Protein AF-A0A024HMU8-F1 (afdb_monomer_lite)

Secondary structure (DSSP, 8-state):
--EEEEEEE-SS-EEEEEEE-SS-TT-THHHH-HHHHHHHHHHHHHHHHHHHHHHTEEE-TTHHHHHIIIIIS---HHHHHHHHH---HHHHHHHHHHHS-HHHHHHHHHS-TTTS----TTHHHHHHHH-SSHHHHHHHHHTS--

Organism: Pseudomonas knackmussii (strain DSM 6978 / CCUG 54928 / LMG 23759 / B13) (NCBI:txid1301098)

pLDDT: mean 82.67, std 16.04, range [40.09, 97.0]

Radius of gyration: 17.41 Å; chains: 1; bounding box: 51×25×54 Å

Foldseek 3Di:
DAKDWDWDDDPVAIEIEIAGDAADPVFVLLVQALLQRVLVLLVVVVVVVVVCVVVVYHYPPPDHSLCSCVPHSVFDSVLSVVLVVDDDLVVNNVSSVVGDDPVNVVSVLPDDVVPGPDSRPCCVVVVCVVPVDDSVVVVVVVVPDD

Structure (mmCIF, N/CA/C/O backbone):
data_AF-A0A024HMU8-F1
#
_entry.id   AF-A0A024HMU8-F1
#
loop_
_atom_site.group_PDB
_atom_site.id
_atom_site.type_symbol
_atom_site.label_atom_id
_atom_site.label_alt_id
_atom_site.label_comp_id
_atom_site.label_asym_id
_atom_site.label_entity_id
_atom_site.label_seq_id
_atom_site.pdbx_PDB_ins_code
_atom_site.Cartn_x
_atom_site.Cartn_y
_atom_site.Cartn_z
_atom_site.occupancy
_atom_site.B_iso_or_equiv
_atom_site.auth_seq_id
_atom_site.auth_comp_id
_atom_site.auth_asym_id
_atom_site.auth_atom_id
_atom_site.pdbx_PDB_model_num
ATOM 1 N N . MET A 1 1 ? -9.515 3.167 -13.516 1.00 52.78 1 MET A N 1
ATOM 2 C CA . MET A 1 1 ? -8.110 2.705 -13.514 1.00 52.78 1 MET A CA 1
ATOM 3 C C . MET A 1 1 ? -7.396 3.510 -12.453 1.00 52.78 1 MET A C 1
ATOM 5 O O . MET A 1 1 ? -7.464 4.727 -12.547 1.00 52.78 1 MET A O 1
ATOM 9 N N . THR A 1 2 ? -6.837 2.873 -11.426 1.00 79.81 2 THR A N 1
ATOM 10 C CA . THR A 1 2 ? -6.261 3.604 -10.279 1.00 79.81 2 THR A CA 1
ATOM 11 C C . THR A 1 2 ? -4.889 3.121 -9.818 1.00 79.81 2 THR A C 1
ATOM 13 O O . THR A 1 2 ? -4.277 3.751 -8.962 1.00 79.81 2 THR A O 1
ATOM 16 N N . TYR A 1 3 ? -4.357 2.101 -10.490 1.00 88.00 3 TYR A N 1
ATOM 17 C CA . TYR A 1 3 ? -2.937 1.779 -10.562 1.00 88.00 3 TYR A CA 1
ATOM 18 C C . TYR A 1 3 ? -2.622 1.265 -11.976 1.00 88.00 3 TYR A C 1
ATOM 20 O O . TYR A 1 3 ? -3.464 0.588 -12.577 1.00 88.00 3 TYR A O 1
ATOM 28 N N . TRP A 1 4 ? -1.450 1.591 -12.519 1.00 86.81 4 TRP A N 1
ATOM 29 C CA . TRP A 1 4 ? -0.932 0.989 -13.748 1.00 86.81 4 TRP A CA 1
ATOM 30 C C . TRP A 1 4 ? 0.594 0.919 -13.749 1.00 86.81 4 TRP A C 1
ATOM 32 O O . TRP A 1 4 ? 1.257 1.775 -13.169 1.00 86.81 4 TRP A O 1
ATOM 42 N N . LEU A 1 5 ? 1.116 -0.090 -14.450 1.00 86.94 5 LEU A N 1
ATOM 43 C CA . LEU A 1 5 ? 2.518 -0.237 -14.823 1.00 86.94 5 LEU A CA 1
ATOM 44 C C . LEU A 1 5 ? 2.592 -0.289 -16.349 1.00 86.94 5 LEU A C 1
ATOM 46 O O . LEU A 1 5 ? 1.976 -1.154 -16.972 1.00 86.94 5 LEU A O 1
ATOM 50 N N . MET A 1 6 ? 3.326 0.637 -16.949 1.00 87.62 6 MET A N 1
ATOM 51 C CA . MET A 1 6 ? 3.669 0.604 -18.365 1.00 87.62 6 MET A CA 1
ATOM 52 C C . MET A 1 6 ? 5.072 0.036 -18.498 1.00 87.62 6 MET A C 1
ATOM 54 O O . MET A 1 6 ? 5.970 0.510 -17.812 1.00 87.62 6 MET A O 1
ATOM 58 N N . VAL A 1 7 ? 5.249 -0.963 -19.361 1.00 88.31 7 VAL A N 1
ATOM 59 C CA . VAL A 1 7 ? 6.557 -1.566 -19.631 1.00 88.31 7 VAL A CA 1
ATOM 60 C C . VAL A 1 7 ? 6.911 -1.331 -21.090 1.00 88.31 7 VAL A C 1
ATOM 62 O O . VAL A 1 7 ? 6.134 -1.694 -21.974 1.00 88.31 7 VAL A O 1
ATOM 65 N N . ASP A 1 8 ? 8.068 -0.726 -21.321 1.00 87.94 8 ASP A N 1
ATOM 66 C CA . ASP A 1 8 ? 8.673 -0.567 -22.638 1.00 87.94 8 ASP A CA 1
ATOM 67 C C . ASP A 1 8 ? 9.777 -1.616 -22.822 1.00 87.94 8 ASP A C 1
ATOM 69 O O . ASP A 1 8 ? 10.595 -1.821 -21.925 1.00 87.94 8 ASP A O 1
ATOM 73 N N . TYR A 1 9 ? 9.776 -2.304 -23.965 1.00 86.56 9 TYR A N 1
ATOM 74 C CA . TYR A 1 9 ? 10.736 -3.359 -24.295 1.00 86.56 9 TYR A CA 1
ATOM 75 C C . TYR A 1 9 ? 11.659 -2.873 -25.413 1.00 86.56 9 TYR A C 1
ATOM 77 O O . TYR A 1 9 ? 11.249 -2.757 -26.570 1.00 86.56 9 TYR A O 1
ATOM 85 N N . GLY A 1 10 ? 12.917 -2.628 -25.064 1.00 84.69 10 GLY A N 1
ATOM 86 C CA . GLY A 1 10 ? 14.007 -2.387 -25.997 1.00 84.69 10 GLY A CA 1
ATOM 87 C C . GLY A 1 10 ? 14.650 -3.685 -26.493 1.00 84.69 10 GLY A C 1
ATOM 88 O O . GLY A 1 10 ? 14.3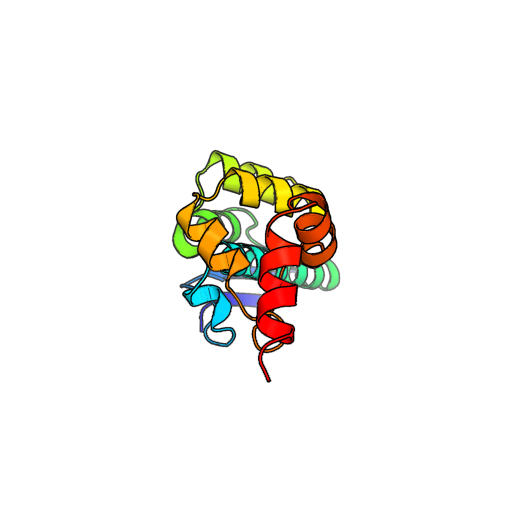76 -4.783 -26.010 1.00 84.69 10 GLY A O 1
ATOM 89 N N . GLU A 1 11 ? 15.556 -3.561 -27.465 1.00 84.44 11 GLU A N 1
ATOM 90 C CA . GLU A 1 11 ? 16.314 -4.703 -28.005 1.00 84.44 11 GLU A CA 1
ATOM 91 C C . GLU A 1 11 ? 17.206 -5.390 -26.951 1.00 84.44 11 GLU A C 1
ATOM 93 O O . GLU A 1 11 ? 17.553 -6.561 -27.113 1.00 84.44 11 GLU A O 1
ATOM 98 N N . PHE A 1 12 ? 17.575 -4.679 -25.878 1.00 84.25 12 PHE A N 1
ATOM 99 C CA . PHE A 1 12 ? 18.534 -5.142 -24.865 1.00 84.25 12 PHE A CA 1
ATOM 100 C C . PHE A 1 12 ? 18.082 -4.927 -23.415 1.00 84.25 12 PHE A C 1
ATOM 102 O O . PHE A 1 12 ? 18.763 -5.391 -22.501 1.00 84.25 12 PHE A O 1
ATOM 109 N N . ASP A 1 13 ? 16.979 -4.218 -23.189 1.00 86.94 13 ASP A N 1
ATOM 110 C CA . ASP A 1 13 ? 16.481 -3.865 -21.864 1.00 86.94 13 ASP A CA 1
ATOM 111 C C . ASP A 1 13 ? 14.955 -3.729 -21.851 1.00 86.94 13 ASP A C 1
ATOM 113 O O . ASP A 1 13 ? 14.313 -3.584 -22.888 1.00 86.94 13 ASP A O 1
ATOM 117 N N . ALA A 1 14 ? 14.368 -3.789 -20.659 1.00 87.94 14 ALA A N 1
ATOM 118 C CA . ALA A 1 14 ? 12.972 -3.448 -20.437 1.00 87.94 14 ALA A CA 1
ATOM 119 C C . ALA A 1 14 ? 12.876 -2.424 -19.307 1.00 87.94 14 ALA A C 1
ATOM 121 O O . ALA A 1 14 ? 13.578 -2.542 -18.298 1.00 87.94 14 ALA A O 1
ATOM 122 N N . GLN A 1 15 ? 12.018 -1.421 -19.474 1.00 87.81 15 GLN A N 1
ATOM 123 C CA . GLN A 1 15 ? 11.850 -0.327 -18.520 1.00 87.81 15 GLN A CA 1
ATOM 124 C C . GLN A 1 15 ? 10.388 -0.182 -18.107 1.00 87.81 15 GLN A C 1
ATOM 126 O O . GLN A 1 15 ? 9.492 -0.336 -18.930 1.00 87.81 15 GLN A O 1
ATOM 131 N N . GLY A 1 16 ? 10.145 0.097 -16.829 1.00 85.81 16 GLY A N 1
ATOM 132 C CA . GLY A 1 16 ? 8.817 0.198 -16.235 1.00 85.81 16 GLY A CA 1
ATOM 133 C C . GLY A 1 16 ? 8.523 1.588 -15.672 1.00 85.81 16 GLY A C 1
ATOM 134 O O . GLY A 1 16 ? 9.362 2.172 -14.989 1.00 85.81 16 GLY A O 1
ATOM 135 N N . ILE A 1 17 ? 7.308 2.090 -15.899 1.00 85.81 17 ILE A N 1
ATOM 136 C CA . ILE A 1 17 ? 6.770 3.306 -15.274 1.00 85.81 17 ILE A CA 1
ATOM 137 C C . ILE A 1 17 ? 5.465 2.952 -14.563 1.00 85.81 17 ILE A C 1
ATOM 139 O O . ILE A 1 17 ? 4.506 2.511 -15.200 1.00 85.81 17 ILE A O 1
ATOM 143 N N . GLY A 1 18 ? 5.432 3.145 -13.244 1.00 88.25 18 GLY A N 1
ATOM 144 C CA . GLY A 1 18 ? 4.252 2.930 -12.410 1.00 88.25 18 GLY A CA 1
ATOM 145 C C . GLY A 1 18 ? 3.513 4.229 -12.086 1.00 88.25 18 GLY A C 1
ATOM 146 O O . GLY A 1 18 ? 4.110 5.304 -12.080 1.00 88.25 18 GLY A O 1
ATOM 147 N N . LYS A 1 19 ? 2.211 4.146 -11.788 1.00 90.56 19 LYS A N 1
ATOM 148 C CA . LYS A 1 19 ? 1.452 5.271 -11.221 1.00 90.56 19 LYS A CA 1
ATOM 149 C C . LYS A 1 19 ? 0.212 4.821 -10.461 1.00 90.56 19 LYS A C 1
ATOM 151 O O . LYS A 1 19 ? -0.579 4.033 -10.977 1.00 90.56 19 LYS A O 1
ATOM 156 N N . PHE A 1 20 ? -0.012 5.423 -9.295 1.00 92.81 20 PHE A N 1
ATOM 157 C CA . PHE A 1 20 ? -1.297 5.408 -8.596 1.00 92.81 20 PHE A CA 1
ATOM 158 C C . PHE A 1 20 ? -2.068 6.697 -8.898 1.00 92.81 20 PHE A C 1
ATOM 160 O O . PHE A 1 20 ? -1.489 7.779 -8.938 1.00 92.81 20 PHE A O 1
ATOM 167 N N . THR A 1 21 ? -3.376 6.601 -9.137 1.00 91.62 21 THR A N 1
ATOM 168 C CA . THR A 1 21 ? -4.223 7.785 -9.406 1.00 91.62 21 THR A CA 1
ATOM 169 C C . THR A 1 21 ? -5.409 7.914 -8.454 1.00 91.62 21 THR A C 1
ATOM 171 O O . THR A 1 21 ? -6.234 8.806 -8.632 1.00 91.62 21 THR A O 1
ATOM 174 N N . GLY A 1 22 ? -5.520 7.023 -7.469 1.00 92.94 22 GLY A N 1
ATOM 175 C CA . GLY A 1 22 ? -6.576 7.019 -6.459 1.00 92.94 22 GLY A CA 1
ATOM 176 C C . GLY A 1 22 ? -6.753 5.638 -5.820 1.00 92.94 22 GLY A C 1
ATOM 177 O O . GLY A 1 22 ? -5.974 4.733 -6.130 1.00 92.94 22 GLY A O 1
ATOM 178 N N . PRO A 1 23 ? -7.767 5.468 -4.953 1.00 92.56 23 PRO A N 1
ATOM 179 C CA . PRO A 1 23 ? -8.141 4.170 -4.396 1.00 92.56 23 PRO A CA 1
ATOM 180 C C . PRO A 1 23 ? -8.526 3.152 -5.471 1.00 92.56 23 PRO A C 1
ATOM 182 O O . PRO A 1 23 ? -8.788 3.501 -6.621 1.00 92.56 23 PRO A O 1
ATOM 185 N N . SER A 1 24 ? -8.589 1.872 -5.124 1.00 92.00 24 SER A N 1
ATOM 186 C CA . SER A 1 24 ? -8.918 0.819 -6.079 1.00 92.00 24 SER A CA 1
ATOM 187 C C . SER A 1 24 ? -10.339 0.961 -6.629 1.00 92.00 24 SER A C 1
ATOM 189 O O . SER A 1 24 ? -11.311 0.833 -5.897 1.00 92.00 24 SER A O 1
ATOM 191 N N . ALA A 1 25 ? -10.474 1.086 -7.952 1.00 88.19 25 ALA A N 1
ATOM 192 C CA . ALA A 1 25 ? -11.785 1.126 -8.609 1.00 88.19 25 ALA A CA 1
ATOM 193 C C . ALA A 1 25 ? -12.553 -0.214 -8.548 1.00 88.19 25 ALA A C 1
ATOM 195 O O . ALA A 1 25 ? -13.700 -0.285 -8.977 1.00 88.19 25 ALA A O 1
ATOM 196 N N . MET A 1 26 ? -11.898 -1.287 -8.092 1.00 88.25 26 MET A N 1
ATOM 197 C CA . MET A 1 26 ? -12.467 -2.637 -7.995 1.00 88.25 26 MET A CA 1
ATOM 198 C C . MET A 1 26 ? -12.770 -3.048 -6.552 1.00 88.25 26 MET A C 1
ATOM 200 O O . MET A 1 26 ? -13.531 -3.987 -6.343 1.00 88.25 26 MET A O 1
ATOM 204 N N . HIS A 1 27 ? -12.172 -2.375 -5.566 1.00 89.50 27 HIS A N 1
ATOM 205 C CA . HIS A 1 27 ? -12.259 -2.771 -4.163 1.00 89.50 27 HIS A CA 1
ATOM 206 C C . HIS A 1 27 ? -12.748 -1.587 -3.336 1.00 89.50 27 HIS A C 1
ATOM 208 O O . HIS A 1 27 ? -11.969 -0.715 -2.947 1.00 89.50 27 HIS A O 1
ATOM 214 N N . TYR A 1 28 ? -14.053 -1.577 -3.070 1.00 88.75 28 TYR A N 1
ATOM 215 C CA . TYR A 1 28 ? -14.741 -0.480 -2.392 1.00 88.75 28 TYR A CA 1
ATOM 216 C C . TYR A 1 28 ? -14.165 -0.163 -1.001 1.00 88.75 28 TYR A C 1
ATOM 218 O O . TYR A 1 28 ? -14.082 1.003 -0.620 1.00 88.75 28 TYR A O 1
ATOM 226 N N . SER A 1 29 ? -13.645 -1.169 -0.289 1.00 89.25 29 SER A N 1
ATOM 227 C CA . SER A 1 29 ? -12.989 -0.992 1.016 1.00 89.25 29 SER A CA 1
ATOM 228 C C . SER A 1 29 ? -11.825 0.004 0.985 1.00 89.25 29 SER A C 1
ATOM 230 O O . SER A 1 29 ? -11.565 0.680 1.978 1.00 89.25 29 SER A O 1
ATOM 232 N N . THR A 1 30 ? -11.156 0.155 -0.163 1.00 92.75 30 THR A N 1
ATOM 233 C CA . THR A 1 30 ? -10.055 1.116 -0.337 1.00 92.75 30 THR A CA 1
ATOM 234 C C . THR A 1 30 ? -10.530 2.566 -0.438 1.00 92.75 30 THR A C 1
ATOM 236 O O . THR A 1 30 ? -9.767 3.476 -0.127 1.00 92.75 30 THR A O 1
ATOM 239 N N . GLU A 1 31 ? -11.776 2.807 -0.854 1.00 91.94 31 GLU A N 1
ATOM 240 C CA . GLU A 1 31 ? -12.373 4.148 -0.846 1.00 91.94 31 GLU A CA 1
ATOM 241 C C . GLU A 1 31 ? -12.862 4.533 0.552 1.00 91.94 31 GLU A C 1
ATOM 243 O O . GLU A 1 31 ? -12.795 5.702 0.930 1.00 91.94 31 GLU A O 1
ATOM 248 N N . LEU A 1 32 ? -13.332 3.544 1.317 1.00 89.81 32 LEU A N 1
ATOM 249 C CA . LEU A 1 32 ? -13.857 3.735 2.664 1.00 89.81 32 LEU A CA 1
ATOM 250 C C . LEU A 1 32 ? -12.760 3.913 3.712 1.00 89.81 32 LEU A C 1
ATOM 252 O O . LEU A 1 32 ? -12.882 4.763 4.589 1.00 89.81 32 LEU A O 1
ATOM 256 N N . SER A 1 33 ? -11.704 3.103 3.637 1.00 92.56 33 SER A N 1
ATOM 257 C CA . SER A 1 33 ? -10.684 3.012 4.676 1.00 92.56 33 SER A CA 1
ATOM 258 C C . SER A 1 33 ? -9.305 3.338 4.125 1.00 92.56 33 SER A C 1
ATOM 260 O O . SER A 1 33 ? -8.776 2.627 3.266 1.00 92.56 33 SER A O 1
ATOM 262 N N . GLN A 1 34 ? -8.667 4.364 4.696 1.00 95.38 34 GLN A N 1
ATOM 263 C CA . GLN A 1 34 ? -7.261 4.668 4.429 1.00 95.38 34 GLN A CA 1
ATOM 264 C C . GLN A 1 34 ? -6.375 3.447 4.714 1.00 95.38 34 GLN A C 1
ATOM 266 O O . GLN A 1 34 ? -5.455 3.159 3.951 1.00 95.38 34 GLN A O 1
ATOM 271 N N . PHE A 1 35 ? -6.687 2.692 5.771 1.00 94.75 35 PHE A N 1
ATOM 272 C CA . PHE A 1 35 ? -5.962 1.482 6.144 1.00 94.75 35 PHE A CA 1
ATOM 273 C C . PHE A 1 35 ? -5.994 0.429 5.027 1.00 94.75 35 PHE A C 1
ATOM 275 O O . PHE A 1 35 ? -4.949 -0.079 4.617 1.00 94.75 35 PHE A O 1
ATOM 282 N N . GLN A 1 36 ? -7.176 0.138 4.476 1.00 94.00 36 GLN A N 1
ATOM 283 C CA . GLN A 1 36 ? -7.310 -0.798 3.353 1.00 94.00 36 GLN A CA 1
ATOM 284 C C . GLN A 1 36 ? -6.695 -0.245 2.067 1.00 94.00 36 GLN A C 1
ATOM 286 O O . GLN A 1 36 ? -6.075 -0.994 1.315 1.00 94.00 36 GLN A O 1
ATOM 291 N N . CYS A 1 37 ? -6.792 1.066 1.834 1.00 96.19 37 CYS A N 1
ATOM 292 C CA . CYS A 1 37 ? -6.147 1.708 0.695 1.00 96.19 37 CYS A CA 1
ATOM 293 C C . CYS A 1 37 ? -4.624 1.526 0.718 1.00 96.19 37 CYS A C 1
ATOM 295 O O . CYS A 1 37 ? -4.034 1.198 -0.310 1.00 96.19 37 CYS A O 1
ATOM 297 N N . ILE A 1 38 ? -3.983 1.707 1.876 1.00 97.00 38 ILE A N 1
ATOM 298 C CA . ILE A 1 38 ? -2.535 1.516 2.014 1.00 97.00 38 ILE A CA 1
ATOM 299 C C . ILE A 1 38 ? -2.164 0.042 1.828 1.00 97.00 38 ILE A C 1
ATOM 301 O O . ILE A 1 38 ? -1.230 -0.250 1.086 1.00 97.00 38 ILE A O 1
ATOM 305 N N . GLY A 1 39 ? -2.916 -0.886 2.431 1.00 95.69 39 GLY A N 1
ATOM 306 C CA . GLY A 1 39 ? -2.696 -2.323 2.236 1.00 95.69 39 GLY A CA 1
ATOM 307 C C . GLY A 1 39 ? -2.765 -2.721 0.758 1.00 95.69 39 GLY A C 1
ATOM 308 O O . GLY A 1 39 ? -1.892 -3.427 0.258 1.00 95.69 39 GLY A O 1
ATOM 309 N N . TRP A 1 40 ? -3.747 -2.190 0.028 1.00 95.69 40 TRP A N 1
ATOM 310 C CA . TRP A 1 40 ? -3.870 -2.390 -1.415 1.00 95.69 40 TRP A CA 1
ATOM 311 C C . TRP A 1 40 ? -2.683 -1.817 -2.205 1.00 95.69 40 TRP A C 1
ATOM 313 O O . TRP A 1 40 ? -2.165 -2.495 -3.093 1.00 95.69 40 TRP A O 1
ATOM 323 N N . ILE A 1 41 ? -2.218 -0.603 -1.878 1.00 95.88 41 ILE A N 1
ATOM 324 C CA . ILE A 1 41 ? -1.024 -0.009 -2.507 1.00 95.88 41 ILE A CA 1
ATOM 325 C C . ILE A 1 41 ? 0.177 -0.942 -2.327 1.00 95.88 41 ILE A C 1
ATOM 327 O O . ILE A 1 41 ? 0.826 -1.287 -3.312 1.00 95.88 41 ILE A O 1
ATOM 331 N N . LEU A 1 42 ? 0.438 -1.396 -1.097 1.00 95.56 42 LEU A N 1
ATOM 332 C CA . LEU A 1 42 ? 1.561 -2.283 -0.780 1.00 95.56 42 LEU A CA 1
ATOM 333 C C . LEU A 1 42 ? 1.465 -3.622 -1.523 1.00 95.56 42 LEU A C 1
ATOM 335 O O . LEU A 1 42 ? 2.458 -4.097 -2.067 1.00 95.56 42 LEU A O 1
ATOM 339 N N . GLU A 1 43 ? 0.268 -4.202 -1.628 1.00 93.88 43 GLU A N 1
ATOM 340 C CA . GLU A 1 43 ? 0.056 -5.430 -2.397 1.00 93.88 43 GLU A CA 1
ATOM 341 C C . GLU A 1 43 ? 0.345 -5.226 -3.899 1.00 93.88 43 GLU A C 1
ATOM 343 O O . GLU A 1 43 ? 0.965 -6.076 -4.545 1.00 93.88 43 GLU A O 1
ATOM 348 N N . CYS A 1 44 ? -0.071 -4.088 -4.469 1.00 93.31 44 CYS A N 1
ATOM 349 C CA . CYS A 1 44 ? 0.263 -3.716 -5.844 1.00 93.31 44 CYS A CA 1
ATOM 350 C C . CYS A 1 44 ? 1.775 -3.565 -6.042 1.00 93.31 44 CYS A C 1
ATOM 352 O O . CYS A 1 44 ? 2.294 -4.046 -7.053 1.00 93.31 44 CYS A O 1
ATOM 354 N N . LEU A 1 45 ? 2.477 -2.941 -5.094 1.00 92.69 45 LEU A N 1
ATOM 355 C CA . LEU A 1 45 ? 3.931 -2.786 -5.136 1.00 92.69 45 LEU A CA 1
ATOM 356 C C . LEU A 1 45 ? 4.646 -4.138 -5.069 1.00 92.69 45 LEU A C 1
ATOM 358 O O . LEU A 1 45 ? 5.459 -4.432 -5.940 1.00 92.69 45 LEU A O 1
ATOM 362 N N . ASP A 1 46 ? 4.281 -5.009 -4.126 1.00 93.00 46 ASP A N 1
ATOM 363 C CA . ASP A 1 46 ? 4.884 -6.340 -3.993 1.00 93.00 46 ASP A CA 1
ATOM 364 C C . ASP A 1 46 ? 4.688 -7.182 -5.270 1.00 93.00 46 ASP A C 1
ATOM 366 O O . ASP A 1 46 ? 5.630 -7.808 -5.768 1.00 93.00 46 ASP A O 1
ATOM 370 N N . LYS A 1 47 ? 3.478 -7.162 -5.854 1.00 91.44 47 LYS A N 1
ATOM 371 C CA . LYS A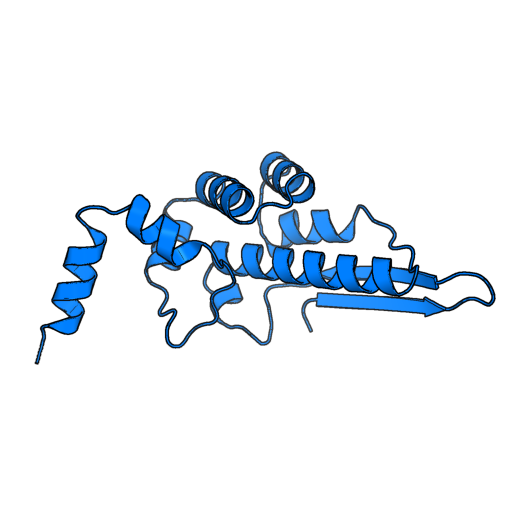 1 47 ? 3.181 -7.846 -7.129 1.00 91.44 47 LYS A CA 1
ATOM 372 C C . LYS A 1 47 ? 4.007 -7.280 -8.284 1.00 91.44 47 LYS A C 1
ATOM 374 O O . LYS A 1 47 ? 4.494 -8.041 -9.122 1.00 91.44 47 LYS A O 1
ATOM 379 N N . THR A 1 48 ? 4.166 -5.962 -8.324 1.00 90.81 48 THR A N 1
ATOM 380 C CA . THR A 1 48 ? 4.924 -5.253 -9.360 1.00 90.81 48 THR A CA 1
ATOM 381 C C . THR A 1 48 ? 6.403 -5.556 -9.266 1.00 90.81 48 THR A C 1
ATOM 383 O O . THR A 1 48 ? 7.009 -5.916 -10.271 1.00 90.81 48 THR A O 1
ATOM 386 N N . ASN A 1 49 ? 6.967 -5.496 -8.065 1.00 90.44 49 ASN A N 1
ATOM 387 C CA . ASN A 1 49 ? 8.357 -5.833 -7.818 1.00 90.44 49 ASN A CA 1
ATOM 388 C C . ASN A 1 49 ? 8.637 -7.295 -8.202 1.00 90.44 49 ASN A C 1
ATOM 390 O O . ASN A 1 49 ? 9.553 -7.582 -8.970 1.00 90.44 49 ASN A O 1
ATOM 394 N N . GLY A 1 50 ? 7.768 -8.226 -7.787 1.00 91.25 50 GLY A N 1
ATOM 395 C CA . GLY A 1 50 ? 7.872 -9.633 -8.181 1.00 91.25 50 GLY A CA 1
ATOM 396 C C . GLY A 1 50 ? 7.799 -9.850 -9.699 1.00 91.25 50 GLY A C 1
ATOM 397 O O . GLY A 1 50 ? 8.540 -10.671 -10.244 1.00 91.25 50 GLY A O 1
ATOM 398 N N . PHE A 1 51 ? 6.939 -9.104 -10.398 1.00 90.81 51 PHE A N 1
ATOM 399 C CA . PHE A 1 51 ? 6.866 -9.123 -11.860 1.00 90.81 51 PHE A CA 1
ATOM 400 C C . PHE A 1 51 ? 8.150 -8.576 -12.498 1.00 90.81 51 PHE A C 1
ATOM 402 O O . PHE A 1 51 ? 8.727 -9.230 -13.364 1.00 90.81 51 PHE A O 1
ATOM 409 N N . CYS A 1 52 ? 8.633 -7.421 -12.046 1.00 90.19 52 CYS A N 1
ATOM 410 C CA . CYS A 1 52 ? 9.800 -6.764 -12.625 1.00 90.19 52 CYS A CA 1
ATOM 411 C C . CYS A 1 52 ? 11.080 -7.578 -12.417 1.00 90.19 52 CYS A C 1
ATOM 413 O O . CYS A 1 52 ? 11.804 -7.809 -13.381 1.00 90.19 52 CYS A O 1
ATOM 415 N N . ILE A 1 53 ? 11.291 -8.130 -11.217 1.00 90.56 53 ILE A N 1
ATOM 416 C CA . ILE A 1 53 ? 12.401 -9.051 -10.927 1.00 90.56 53 ILE A CA 1
ATOM 417 C C . ILE A 1 53 ? 12.350 -10.272 -11.851 1.00 90.56 53 ILE A C 1
ATOM 419 O O . ILE A 1 53 ? 13.366 -10.685 -12.405 1.00 90.56 53 ILE A O 1
ATOM 423 N N . ARG A 1 54 ? 11.165 -10.867 -12.036 1.00 91.44 54 ARG A N 1
ATOM 424 C CA . ARG A 1 54 ? 11.002 -12.074 -12.859 1.00 91.44 54 ARG A CA 1
ATOM 425 C C . ARG A 1 54 ? 11.358 -11.847 -14.329 1.00 91.44 54 ARG A C 1
ATOM 427 O O . ARG A 1 54 ? 11.797 -12.791 -14.986 1.00 91.44 54 ARG A O 1
ATOM 434 N N . PHE A 1 55 ? 11.118 -10.646 -14.843 1.00 88.94 55 PHE A N 1
ATOM 435 C CA . PHE A 1 55 ? 11.293 -10.310 -16.256 1.00 88.94 55 PHE A CA 1
ATOM 436 C C . PHE A 1 55 ? 12.473 -9.364 -16.523 1.00 88.94 55 PHE A C 1
ATOM 438 O O . PHE A 1 55 ? 12.592 -8.883 -17.645 1.00 88.94 55 PHE A O 1
ATOM 445 N N . ASP A 1 56 ? 13.334 -9.130 -15.525 1.00 89.88 56 ASP A N 1
ATOM 446 C CA . ASP A 1 56 ? 14.482 -8.209 -15.593 1.00 89.88 56 ASP A CA 1
ATOM 447 C C . ASP A 1 56 ? 14.094 -6.803 -16.101 1.00 89.88 56 ASP A C 1
ATOM 449 O O . ASP A 1 56 ? 14.764 -6.192 -16.933 1.00 89.88 56 ASP A O 1
ATOM 453 N N . ILE A 1 57 ? 12.951 -6.302 -15.622 1.00 88.88 57 ILE A N 1
ATOM 454 C CA . ILE A 1 57 ? 12.427 -4.977 -15.970 1.00 88.88 57 ILE A CA 1
ATOM 455 C C . ILE A 1 57 ? 12.971 -3.965 -14.968 1.00 88.88 57 ILE A C 1
ATOM 457 O O . ILE A 1 57 ? 12.753 -4.091 -13.764 1.00 88.88 57 ILE A O 1
ATOM 461 N N . ARG A 1 58 ? 13.625 -2.918 -15.468 1.00 85.19 58 ARG A N 1
ATOM 462 C CA . ARG A 1 58 ? 14.082 -1.794 -14.650 1.00 85.19 58 ARG A CA 1
ATOM 463 C C . ARG A 1 58 ? 12.937 -0.824 -14.431 1.00 85.19 58 ARG A C 1
ATOM 465 O O . ARG A 1 58 ? 12.512 -0.155 -15.367 1.00 85.19 58 ARG A O 1
ATOM 472 N N . VAL A 1 59 ? 12.443 -0.724 -13.209 1.00 78.50 59 VAL A N 1
ATOM 473 C CA . VAL A 1 59 ? 11.486 0.325 -12.854 1.00 78.50 59 VAL A CA 1
ATOM 474 C C . VAL A 1 59 ? 12.275 1.543 -12.402 1.00 78.50 59 VAL A C 1
ATOM 476 O O . VAL A 1 59 ? 13.278 1.397 -11.706 1.00 78.50 59 VAL A O 1
ATOM 479 N N . ASP A 1 60 ? 11.856 2.742 -12.798 1.00 68.38 60 ASP A N 1
ATOM 480 C CA . ASP A 1 60 ? 12.402 3.961 -12.197 1.00 68.38 60 ASP A CA 1
ATOM 481 C C . ASP A 1 60 ? 11.872 4.039 -10.751 1.00 68.38 60 ASP A C 1
ATOM 483 O O . ASP A 1 60 ? 10.758 4.487 -10.475 1.00 68.38 60 ASP A O 1
ATOM 487 N N . GLU A 1 61 ? 12.621 3.4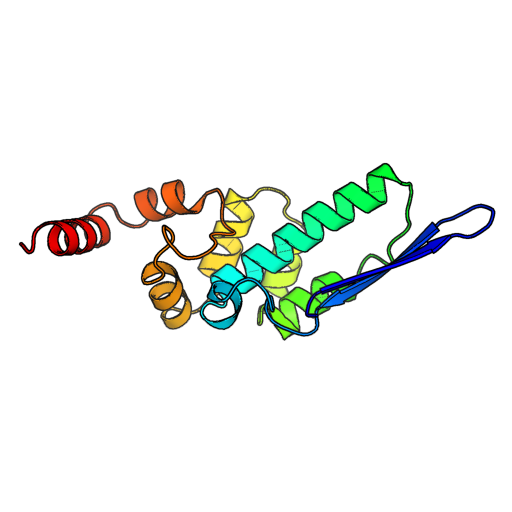07 -9.848 1.00 59.19 61 GLU A N 1
ATOM 488 C CA . GLU A 1 61 ? 12.140 2.755 -8.622 1.00 59.19 61 GLU A CA 1
ATOM 489 C C . GLU A 1 61 ? 11.547 3.685 -7.554 1.00 59.19 61 GLU A C 1
ATOM 491 O O . GLU A 1 61 ? 11.038 3.186 -6.560 1.00 59.19 61 GLU A O 1
ATOM 496 N N . LYS A 1 62 ? 11.628 5.017 -7.665 1.00 60.38 62 LYS A N 1
ATOM 497 C CA . LYS A 1 62 ? 11.568 5.844 -6.440 1.00 60.38 62 LYS A CA 1
ATOM 498 C C . LYS A 1 62 ? 10.426 6.832 -6.308 1.00 60.38 62 LYS A C 1
ATOM 500 O O . LYS A 1 62 ? 10.074 7.155 -5.172 1.00 60.38 62 LYS A O 1
ATOM 505 N N . ASP A 1 63 ? 9.807 7.258 -7.402 1.00 77.56 63 ASP A N 1
ATOM 506 C CA . ASP A 1 63 ? 8.807 8.321 -7.295 1.00 77.56 63 ASP A CA 1
ATOM 507 C C . ASP A 1 63 ? 7.384 7.782 -7.172 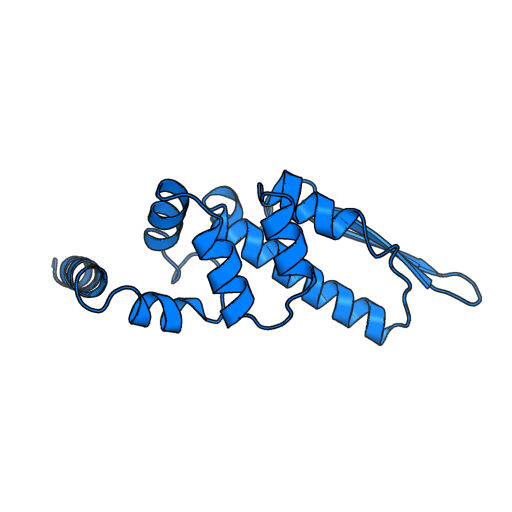1.00 77.56 63 ASP A C 1
ATOM 509 O O . ASP A 1 63 ? 6.648 8.232 -6.301 1.00 77.56 63 ASP A O 1
ATOM 513 N N . TYR A 1 64 ? 6.989 6.774 -7.953 1.00 88.56 64 TYR A N 1
ATOM 514 C CA . TYR A 1 64 ? 5.576 6.378 -7.995 1.00 88.56 64 TYR A CA 1
ATOM 515 C C . TYR A 1 64 ? 5.098 5.627 -6.741 1.00 88.56 64 TYR A C 1
ATOM 517 O O . TYR A 1 64 ? 3.934 5.753 -6.358 1.00 88.56 64 TYR A O 1
ATOM 525 N N . GLU A 1 65 ? 5.974 4.852 -6.096 1.00 92.56 65 GLU A N 1
ATOM 526 C CA . GLU A 1 65 ? 5.659 4.111 -4.867 1.00 92.56 65 GLU A CA 1
ATOM 527 C C . GLU A 1 65 ? 5.424 5.086 -3.713 1.00 92.56 65 GLU A C 1
ATOM 529 O O . GLU A 1 65 ? 4.396 5.051 -3.030 1.00 92.56 65 GLU A O 1
ATOM 534 N N . ARG A 1 66 ? 6.363 6.026 -3.567 1.00 93.69 66 ARG A N 1
ATOM 535 C CA . ARG A 1 66 ? 6.311 7.109 -2.591 1.00 93.69 66 ARG A CA 1
ATOM 536 C C . ARG A 1 66 ? 5.131 8.033 -2.864 1.00 93.69 66 ARG A C 1
ATOM 538 O O . ARG A 1 66 ? 4.344 8.284 -1.957 1.00 93.69 66 ARG A O 1
ATOM 545 N N . GLU A 1 67 ? 4.955 8.492 -4.102 1.00 92.31 67 GLU A N 1
ATOM 546 C CA . GLU A 1 67 ? 3.819 9.325 -4.506 1.00 92.31 67 GLU A CA 1
ATOM 547 C C . GLU A 1 67 ? 2.494 8.618 -4.202 1.00 92.31 67 GLU A C 1
ATOM 549 O O . GLU A 1 67 ? 1.587 9.243 -3.652 1.00 92.31 67 GLU A O 1
ATOM 554 N N . GLY A 1 68 ? 2.388 7.314 -4.474 1.00 94.31 68 GLY A N 1
ATOM 555 C CA . GLY A 1 68 ? 1.217 6.509 -4.135 1.00 94.31 68 GLY A CA 1
ATOM 556 C C . GLY A 1 68 ? 0.908 6.530 -2.638 1.00 94.31 68 GLY A C 1
ATOM 557 O O . GLY A 1 68 ? -0.213 6.858 -2.249 1.00 94.31 68 GLY A O 1
ATOM 558 N N . LEU A 1 69 ? 1.896 6.254 -1.784 1.00 96.12 69 LEU A N 1
ATOM 559 C CA . LEU A 1 69 ? 1.714 6.250 -0.327 1.00 96.12 69 LEU A CA 1
ATOM 560 C C . LEU A 1 69 ? 1.380 7.640 0.240 1.00 96.12 69 LEU A C 1
ATOM 562 O O . LEU A 1 69 ? 0.534 7.751 1.129 1.00 96.12 69 LEU A O 1
ATOM 566 N N . LEU A 1 70 ? 1.993 8.701 -0.287 1.00 95.69 70 LEU A N 1
ATOM 567 C CA . LEU A 1 70 ? 1.763 10.075 0.168 1.00 95.69 70 LEU A CA 1
ATOM 568 C C . LEU A 1 70 ? 0.412 10.629 -0.288 1.00 95.69 70 LEU A C 1
ATOM 570 O O . LEU A 1 70 ? -0.322 11.219 0.500 1.00 95.69 70 LEU A O 1
ATOM 574 N N . THR A 1 71 ? 0.081 10.467 -1.568 1.00 94.56 71 THR A N 1
ATOM 575 C CA . THR A 1 71 ? -1.077 11.138 -2.175 1.00 94.56 71 THR A CA 1
ATOM 576 C C . THR A 1 71 ? -2.343 10.300 -2.069 1.00 94.56 71 THR A C 1
ATOM 578 O O . THR A 1 71 ? -3.393 10.807 -1.672 1.00 94.56 71 THR A O 1
ATOM 581 N N . VAL A 1 72 ? -2.247 9.008 -2.383 1.00 95.50 72 VAL A N 1
ATOM 582 C CA . VAL A 1 72 ? -3.384 8.083 -2.371 1.00 95.50 72 VAL A CA 1
ATOM 583 C C . VAL A 1 72 ? -3.534 7.456 -0.992 1.00 95.50 72 VAL A C 1
ATOM 585 O O . VAL A 1 72 ? -4.622 7.485 -0.423 1.00 95.50 72 VAL A O 1
ATOM 588 N N . GLY A 1 73 ? -2.432 6.965 -0.421 1.00 95.38 73 GLY A N 1
ATOM 589 C CA . GLY A 1 73 ? -2.391 6.418 0.934 1.00 95.38 73 GLY A CA 1
ATOM 590 C C . GLY A 1 73 ? -2.487 7.476 2.035 1.00 95.38 73 GLY A C 1
ATOM 591 O O . GLY A 1 73 ? -2.711 7.118 3.188 1.00 95.38 73 GLY A O 1
ATOM 592 N N . ARG A 1 74 ? -2.350 8.770 1.700 1.00 95.94 74 ARG A N 1
ATOM 593 C CA . ARG A 1 74 ? -2.428 9.916 2.629 1.00 95.94 74 ARG A CA 1
ATOM 594 C C . ARG A 1 74 ? -1.503 9.783 3.846 1.00 95.94 74 ARG A C 1
ATOM 596 O O . ARG A 1 74 ? -1.843 10.227 4.943 1.00 95.94 74 ARG A O 1
ATOM 603 N N . LEU A 1 75 ? -0.352 9.137 3.674 1.00 95.88 75 LEU A N 1
ATOM 604 C CA . LEU A 1 75 ? 0.636 8.972 4.736 1.00 95.88 75 LEU A CA 1
ATOM 605 C C . LEU A 1 75 ? 1.571 10.176 4.843 1.00 95.88 75 LEU A C 1
ATOM 607 O O . LEU A 1 75 ? 1.753 10.950 3.906 1.00 95.88 75 LEU A O 1
ATOM 611 N N . SER A 1 76 ? 2.207 10.300 6.007 1.00 95.94 76 SER A N 1
ATOM 612 C CA . SER A 1 76 ? 3.348 11.198 6.174 1.00 95.94 76 SER A CA 1
ATOM 613 C C . SER A 1 76 ? 4.596 10.653 5.472 1.00 95.94 76 SER A C 1
ATOM 615 O O . SER A 1 76 ? 4.749 9.442 5.309 1.00 95.94 76 SER A O 1
ATOM 617 N N . GLU A 1 77 ? 5.537 11.542 5.144 1.00 94.94 77 GLU A N 1
ATOM 618 C CA . GLU A 1 77 ? 6.838 11.185 4.554 1.00 94.94 77 GLU A CA 1
ATOM 619 C C . GLU A 1 77 ? 7.598 10.138 5.375 1.00 94.94 77 GLU A C 1
ATOM 621 O O . GLU A 1 77 ? 8.190 9.208 4.825 1.00 94.94 77 GLU A O 1
ATOM 626 N N . ALA A 1 78 ? 7.553 10.269 6.703 1.00 95.38 78 ALA A N 1
ATOM 627 C CA . ALA A 1 78 ? 8.221 9.353 7.615 1.00 95.38 78 ALA A CA 1
ATOM 628 C C . ALA A 1 78 ? 7.595 7.951 7.562 1.00 95.38 78 ALA A C 1
ATOM 630 O O . ALA A 1 78 ? 8.318 6.966 7.441 1.00 95.38 78 ALA A O 1
ATOM 631 N N . ALA A 1 79 ? 6.261 7.864 7.594 1.00 95.12 79 ALA A N 1
ATOM 632 C CA . ALA A 1 79 ? 5.556 6.587 7.519 1.00 95.12 79 ALA A CA 1
ATOM 633 C C . ALA A 1 79 ? 5.714 5.930 6.139 1.00 95.12 79 ALA A C 1
ATOM 635 O O . ALA A 1 79 ? 5.980 4.735 6.063 1.00 95.12 79 ALA A O 1
ATOM 636 N N . ALA A 1 80 ? 5.615 6.705 5.054 1.00 95.81 80 ALA A N 1
ATOM 637 C CA . ALA A 1 80 ? 5.824 6.199 3.700 1.00 95.81 80 ALA A CA 1
ATOM 638 C C . ALA A 1 80 ? 7.250 5.654 3.516 1.00 95.81 80 ALA A C 1
ATOM 640 O O . ALA A 1 80 ? 7.423 4.567 2.975 1.00 95.81 80 ALA A O 1
ATOM 641 N N . SER A 1 81 ? 8.262 6.370 4.018 1.00 94.56 81 SER A N 1
ATOM 642 C CA . SER A 1 81 ? 9.657 5.915 3.949 1.00 94.56 81 SER A CA 1
ATOM 643 C C . SER A 1 81 ? 9.871 4.621 4.731 1.00 94.56 81 SER A C 1
ATOM 645 O O . SER A 1 81 ? 10.445 3.686 4.187 1.00 94.56 81 SER A O 1
ATOM 647 N N . ALA A 1 82 ? 9.347 4.540 5.959 1.00 95.00 82 ALA A N 1
ATOM 648 C CA . ALA A 1 82 ? 9.439 3.328 6.769 1.00 95.00 82 ALA A CA 1
ATOM 649 C C . ALA A 1 82 ? 8.790 2.123 6.065 1.00 95.00 82 ALA A C 1
ATOM 651 O O . ALA A 1 82 ? 9.371 1.047 6.031 1.00 95.00 82 ALA A O 1
ATOM 652 N N . LEU A 1 83 ? 7.625 2.304 5.430 1.00 95.25 83 LEU A N 1
ATOM 653 C CA . LEU A 1 83 ? 6.948 1.213 4.719 1.00 95.25 83 LEU A CA 1
ATOM 654 C C . LEU A 1 83 ? 7.720 0.689 3.510 1.00 95.25 83 LEU A C 1
ATOM 656 O O . LEU A 1 83 ? 7.692 -0.515 3.269 1.00 95.25 83 LEU A O 1
ATOM 660 N N . LEU A 1 84 ? 8.383 1.565 2.754 1.00 93.31 84 LEU A N 1
ATOM 661 C CA . LEU A 1 84 ? 9.176 1.161 1.587 1.00 93.31 84 LEU A CA 1
ATOM 662 C C . LEU A 1 84 ? 10.472 0.433 1.980 1.00 93.31 84 LEU A C 1
ATOM 664 O O . LEU A 1 84 ? 11.038 -0.298 1.172 1.00 93.31 84 LEU A O 1
ATOM 668 N N . GLU A 1 85 ? 10.938 0.606 3.218 1.00 93.06 85 GLU A N 1
ATOM 669 C CA . GLU A 1 85 ? 12.111 -0.090 3.761 1.00 93.06 85 GLU A CA 1
ATOM 670 C C . GLU A 1 85 ? 11.760 -1.444 4.405 1.00 93.06 85 GLU A C 1
ATOM 672 O O . GLU A 1 85 ? 12.644 -2.272 4.638 1.00 93.06 85 GLU A O 1
ATOM 677 N N . THR A 1 86 ? 10.473 -1.704 4.644 1.00 93.44 86 THR A N 1
ATOM 678 C CA . THR A 1 86 ? 9.974 -2.914 5.299 1.00 93.44 86 THR A CA 1
ATOM 679 C C . THR A 1 86 ? 9.315 -3.857 4.291 1.00 93.44 86 THR A C 1
ATOM 681 O O . THR A 1 86 ? 8.497 -3.444 3.472 1.00 93.44 86 THR A O 1
ATOM 684 N N . TYR A 1 87 ? 9.603 -5.158 4.389 1.00 90.31 87 TYR A N 1
ATOM 685 C CA . TYR A 1 87 ? 8.976 -6.208 3.564 1.00 90.31 87 TYR A CA 1
ATOM 686 C C . TYR A 1 87 ? 8.073 -7.162 4.357 1.00 90.31 87 TYR A C 1
ATOM 688 O O . TYR A 1 87 ? 7.304 -7.917 3.764 1.00 90.31 87 TYR A O 1
ATOM 696 N N . ASP A 1 88 ? 8.154 -7.139 5.687 1.00 92.12 88 ASP A N 1
ATOM 697 C CA . ASP A 1 88 ? 7.318 -7.961 6.555 1.00 92.12 88 ASP A CA 1
ATOM 698 C C . ASP A 1 88 ? 5.922 -7.343 6.732 1.00 92.12 88 ASP A C 1
ATOM 700 O O . ASP A 1 88 ? 5.775 -6.149 7.001 1.00 92.12 88 ASP A O 1
ATOM 704 N N . TRP A 1 89 ? 4.878 -8.157 6.568 1.00 92.06 89 TRP A N 1
ATOM 705 C CA . TRP A 1 89 ? 3.493 -7.685 6.626 1.00 92.06 89 TRP A CA 1
ATOM 706 C C . TRP A 1 89 ? 2.999 -7.397 8.049 1.00 92.06 89 TRP A C 1
ATOM 708 O O . TRP A 1 89 ? 2.089 -6.583 8.200 1.00 92.06 89 TRP A O 1
ATOM 718 N N . GLU A 1 90 ? 3.573 -8.020 9.085 1.00 90.50 90 GLU A N 1
ATOM 719 C CA . GLU A 1 90 ? 3.258 -7.681 10.480 1.00 90.50 90 GLU A CA 1
ATOM 720 C C . GLU A 1 90 ? 3.874 -6.323 10.839 1.00 90.50 90 GLU A C 1
ATOM 722 O O . GLU A 1 90 ? 3.194 -5.461 11.388 1.00 90.50 90 GLU A O 1
ATOM 727 N N . GLU A 1 91 ? 5.120 -6.072 10.443 1.00 90.94 91 GLU A N 1
ATOM 728 C CA . GLU A 1 91 ? 5.774 -4.780 10.676 1.00 90.94 91 GLU A CA 1
ATOM 729 C C . GLU A 1 91 ? 5.128 -3.643 9.863 1.00 90.94 91 GLU A C 1
ATOM 731 O O . GLU A 1 91 ? 4.840 -2.576 10.409 1.00 90.94 91 GLU A O 1
ATOM 736 N N . ARG A 1 92 ? 4.794 -3.878 8.584 1.00 94.69 92 ARG A N 1
ATOM 737 C CA . ARG A 1 92 ? 4.017 -2.922 7.770 1.00 94.69 92 ARG A CA 1
ATOM 738 C C . ARG A 1 92 ? 2.672 -2.595 8.413 1.00 94.69 92 ARG A C 1
ATOM 740 O O . ARG A 1 92 ? 2.265 -1.434 8.398 1.00 94.69 92 ARG A O 1
ATOM 747 N N . PHE A 1 93 ? 1.997 -3.594 8.988 1.00 93.00 93 PHE A N 1
ATOM 748 C CA . PHE A 1 93 ? 0.747 -3.381 9.714 1.00 93.00 93 PHE A CA 1
ATOM 749 C C . PHE A 1 93 ? 0.961 -2.403 10.868 1.00 93.00 93 PHE A C 1
ATOM 751 O O . PHE A 1 93 ? 0.252 -1.404 10.946 1.00 93.00 93 PHE A O 1
ATOM 758 N N . GLU A 1 94 ? 1.944 -2.654 11.735 1.00 90.88 94 GLU A N 1
ATOM 759 C CA . GLU A 1 94 ? 2.216 -1.814 12.910 1.00 90.88 94 GLU A CA 1
ATOM 760 C C . GLU A 1 94 ? 2.587 -0.376 12.526 1.00 90.88 94 GLU A C 1
ATOM 762 O O . GLU A 1 94 ? 2.107 0.579 13.148 1.00 90.88 94 GLU A O 1
ATOM 767 N N . ILE A 1 95 ? 3.384 -0.203 11.464 1.00 93.56 95 ILE A N 1
ATOM 768 C CA . ILE A 1 95 ? 3.736 1.119 10.930 1.00 93.56 95 ILE A CA 1
ATOM 769 C C . ILE A 1 95 ? 2.473 1.870 10.502 1.00 93.56 95 ILE A C 1
ATOM 771 O O . ILE A 1 95 ? 2.251 3.000 10.944 1.00 93.56 95 ILE A O 1
ATOM 775 N N . VAL A 1 96 ? 1.623 1.255 9.669 1.00 94.69 96 VAL A N 1
ATOM 776 C CA . VAL A 1 96 ? 0.397 1.910 9.194 1.00 94.69 96 VAL A CA 1
ATOM 777 C C . VAL A 1 96 ? -0.565 2.161 10.343 1.00 94.69 96 VAL A C 1
ATOM 779 O O . VAL A 1 96 ? -1.080 3.270 10.472 1.00 94.69 96 VAL A O 1
ATOM 782 N N . TRP A 1 97 ? -0.792 1.162 11.194 1.00 93.00 97 TRP A N 1
ATOM 783 C CA . TRP A 1 97 ? -1.705 1.265 12.323 1.00 93.00 97 TRP A CA 1
ATOM 784 C C . TRP A 1 97 ? -1.281 2.381 13.275 1.00 93.00 97 TRP A C 1
ATOM 786 O O . TRP A 1 97 ? -2.116 3.122 13.781 1.00 93.00 97 TRP A O 1
ATOM 796 N N . THR A 1 98 ? 0.015 2.584 13.486 1.00 91.44 98 THR A N 1
ATOM 797 C CA . THR A 1 98 ? 0.503 3.701 14.303 1.00 91.44 98 THR A CA 1
ATOM 798 C C . THR A 1 98 ? 0.360 5.049 13.589 1.00 91.44 98 THR A C 1
ATOM 800 O O . THR A 1 98 ? 0.104 6.058 14.246 1.00 91.44 98 THR A O 1
ATOM 803 N N . ALA A 1 99 ? 0.499 5.075 12.262 1.00 92.31 99 ALA A N 1
ATOM 804 C CA . ALA A 1 99 ? 0.497 6.297 11.461 1.00 92.31 99 ALA A CA 1
ATOM 805 C C . ALA A 1 99 ? -0.898 6.881 11.177 1.00 92.31 99 ALA A C 1
ATOM 807 O O . ALA A 1 99 ? -1.006 8.094 10.994 1.00 92.31 99 ALA A O 1
ATOM 808 N N . ILE A 1 100 ? -1.947 6.054 11.120 1.00 92.50 100 ILE A N 1
ATOM 809 C CA . ILE A 1 100 ? -3.321 6.520 10.877 1.00 92.50 100 ILE A CA 1
ATOM 810 C C . ILE A 1 100 ? -4.008 7.001 12.166 1.00 92.50 100 ILE A C 1
ATOM 812 O O . ILE A 1 100 ? -3.701 6.553 13.279 1.00 92.50 100 ILE A O 1
ATOM 816 N N . ASP A 1 101 ? -4.964 7.916 12.013 1.00 90.50 101 ASP A N 1
ATOM 817 C CA . ASP A 1 101 ? -5.727 8.471 13.130 1.00 90.50 101 ASP A CA 1
ATOM 818 C C . ASP A 1 101 ? -6.781 7.495 13.694 1.00 90.50 101 ASP A C 1
ATOM 820 O O . ASP A 1 101 ? -6.998 6.391 13.189 1.00 90.50 101 ASP A O 1
ATOM 824 N N . ALA A 1 102 ? -7.405 7.889 14.808 1.00 89.12 102 ALA A N 1
ATOM 825 C CA . ALA A 1 102 ? -8.416 7.079 15.485 1.00 89.12 102 ALA A CA 1
ATOM 826 C C . ALA A 1 102 ? -9.676 6.860 14.631 1.00 89.12 102 ALA A C 1
ATOM 828 O O . ALA A 1 102 ? -10.238 5.771 14.664 1.00 89.12 102 ALA A O 1
ATOM 829 N N . GLU A 1 103 ? -10.080 7.849 13.832 1.00 91.25 103 GLU A N 1
ATOM 830 C CA . GLU A 1 103 ? -11.258 7.747 12.968 1.00 91.25 103 GLU A CA 1
ATOM 831 C C . GLU A 1 103 ? -11.052 6.668 11.897 1.00 91.25 103 GLU A C 1
ATOM 833 O O . GLU A 1 103 ? -11.900 5.800 11.705 1.00 91.25 103 GLU A O 1
ATOM 838 N N . GLN A 1 104 ? -9.886 6.652 11.250 1.00 91.44 104 GLN A N 1
ATOM 839 C CA . GLN A 1 104 ? -9.545 5.634 10.257 1.00 91.44 104 GLN A CA 1
ATOM 840 C C . GLN A 1 104 ? -9.392 4.240 10.865 1.00 91.44 104 GLN A C 1
ATOM 842 O O . GLN A 1 104 ? -9.725 3.249 10.208 1.00 91.44 104 GLN A O 1
ATOM 847 N N . LYS A 1 105 ? -8.929 4.144 12.117 1.00 89.62 105 LYS A N 1
ATOM 848 C CA . LYS A 1 105 ? -8.913 2.878 12.866 1.00 89.62 105 LYS A CA 1
ATOM 849 C C . LYS A 1 105 ? -10.323 2.373 13.120 1.00 89.62 105 LYS A C 1
ATOM 851 O O . LYS A 1 105 ? -10.586 1.202 12.868 1.00 89.62 105 LYS A O 1
ATOM 856 N N . ASP A 1 106 ? -11.223 3.238 13.573 1.00 86.75 106 ASP A N 1
ATOM 857 C CA . ASP A 1 106 ? -12.614 2.870 13.832 1.00 86.75 106 ASP A CA 1
ATOM 858 C C . ASP A 1 106 ? -13.315 2.419 12.546 1.00 86.75 106 ASP A C 1
ATOM 860 O O . ASP A 1 106 ? -13.963 1.373 12.542 1.00 86.75 106 ASP A O 1
ATOM 864 N N . ILE A 1 107 ? -13.093 3.124 11.429 1.00 88.88 107 ILE A N 1
ATOM 865 C CA . ILE A 1 107 ? -13.572 2.697 10.108 1.00 88.88 107 ILE A CA 1
ATOM 866 C C . ILE A 1 107 ? -13.019 1.312 9.760 1.00 88.88 107 ILE A C 1
ATOM 868 O O . ILE A 1 107 ? -13.789 0.417 9.430 1.00 88.88 107 ILE A O 1
ATOM 872 N N . ALA A 1 108 ? -11.702 1.103 9.866 1.00 88.31 108 ALA A N 1
ATOM 873 C CA . ALA A 1 108 ? -11.076 -0.179 9.540 1.00 88.31 108 ALA A CA 1
ATOM 874 C C . ALA A 1 108 ? -11.588 -1.338 10.415 1.00 88.31 108 ALA A C 1
ATOM 876 O O . ALA A 1 108 ? -11.620 -2.478 9.958 1.00 88.31 108 ALA A O 1
ATOM 877 N N . LEU A 1 109 ? -11.983 -1.074 11.660 1.00 85.38 109 LEU A N 1
ATOM 878 C CA . LEU A 1 109 ? -12.561 -2.078 12.558 1.00 85.38 109 LEU A CA 1
ATOM 879 C C . LEU A 1 109 ? -14.052 -2.329 12.302 1.00 85.38 109 LEU A C 1
ATOM 881 O O . LEU A 1 109 ? -14.544 -3.388 12.682 1.00 85.38 109 LEU A O 1
ATOM 885 N N . GLY A 1 110 ? -14.756 -1.372 11.694 1.00 83.50 110 GLY A N 1
ATOM 886 C CA . GLY A 1 110 ? -16.172 -1.476 11.339 1.00 83.50 110 GLY A CA 1
ATOM 887 C C . GLY A 1 110 ? -16.451 -2.103 9.969 1.00 83.50 110 GLY A C 1
ATOM 888 O O . GLY A 1 110 ? -17.613 -2.357 9.663 1.00 83.50 110 GLY A O 1
ATOM 889 N N . LEU A 1 111 ? -15.421 -2.344 9.152 1.00 81.88 111 LEU A N 1
ATOM 890 C CA . LEU A 1 111 ? -15.555 -3.005 7.851 1.00 81.88 111 LEU A CA 1
ATOM 891 C C . LEU A 1 111 ? -15.974 -4.476 8.000 1.00 81.88 111 LEU A C 1
ATOM 893 O O . LEU A 1 111 ? -15.502 -5.191 8.890 1.00 81.88 111 LEU A O 1
ATOM 897 N N . ASN A 1 112 ? -16.829 -4.941 7.089 1.00 82.06 112 ASN A N 1
ATOM 898 C CA . ASN A 1 112 ? -17.262 -6.332 7.035 1.00 82.06 112 ASN A CA 1
ATOM 899 C C . ASN A 1 112 ? -16.330 -7.140 6.128 1.00 82.06 112 ASN A C 1
ATOM 901 O O . ASN A 1 112 ? -16.592 -7.309 4.941 1.00 82.06 112 ASN A O 1
ATOM 905 N N . TYR A 1 113 ? -15.260 -7.699 6.690 1.00 78.06 113 TYR A N 1
ATOM 906 C CA . TYR A 1 113 ? -14.259 -8.459 5.930 1.00 78.06 113 TYR A CA 1
ATOM 907 C C . TYR A 1 113 ? -14.727 -9.815 5.376 1.00 78.06 113 TYR A C 1
ATOM 909 O O . TYR A 1 113 ? -13.960 -10.472 4.674 1.00 78.06 113 TYR A O 1
ATOM 917 N N . GLU A 1 114 ? -15.956 -10.248 5.672 1.00 74.00 114 GLU A N 1
ATOM 918 C CA . GLU A 1 114 ? -16.563 -11.395 4.983 1.00 74.00 114 GLU A CA 1
ATOM 919 C C . GLU A 1 114 ? -17.084 -11.012 3.589 1.00 74.00 114 GLU A C 1
ATOM 921 O O . GLU A 1 114 ? -17.099 -11.840 2.678 1.00 74.00 114 GLU A O 1
ATOM 926 N N . GLU A 1 115 ? -17.478 -9.751 3.412 1.00 70.69 115 GLU A N 1
ATOM 927 C CA . GLU A 1 115 ? -18.028 -9.213 2.163 1.00 70.69 115 GLU A CA 1
ATOM 928 C C . GLU A 1 115 ? -17.046 -8.268 1.453 1.00 70.69 115 GLU A C 1
ATOM 930 O O . GLU A 1 115 ? -17.079 -8.120 0.230 1.00 70.69 115 GLU A O 1
ATOM 935 N N . GLU A 1 116 ? -16.148 -7.640 2.210 1.00 76.44 116 GLU A N 1
ATOM 936 C CA . GLU A 1 116 ? -15.206 -6.631 1.748 1.00 76.44 116 GLU A CA 1
ATOM 937 C C . GLU A 1 116 ? -13.773 -7.173 1.689 1.00 76.44 116 GLU A C 1
ATOM 939 O O . GLU A 1 116 ? -13.313 -7.915 2.557 1.00 76.44 116 GLU A O 1
ATOM 944 N N . GLN A 1 117 ? -13.024 -6.763 0.661 1.00 82.31 117 GLN A N 1
ATOM 945 C CA . GLN A 1 117 ? -11.649 -7.216 0.465 1.00 82.31 117 GLN A CA 1
ATOM 946 C C . GLN A 1 117 ? -10.750 -6.752 1.617 1.00 82.31 117 GLN A C 1
ATOM 948 O O . GLN A 1 117 ? -10.634 -5.550 1.877 1.00 82.31 117 GLN A O 1
ATOM 953 N N . ASN A 1 118 ? -10.066 -7.714 2.240 1.00 86.62 118 ASN A N 1
ATOM 954 C CA . ASN A 1 118 ? -9.015 -7.472 3.217 1.00 86.62 118 ASN A CA 1
ATOM 955 C C . ASN A 1 118 ? -7.633 -7.581 2.554 1.00 86.62 118 ASN A C 1
ATOM 957 O O . ASN A 1 118 ? -7.280 -8.634 2.016 1.00 86.62 118 ASN A O 1
ATOM 961 N N . PHE A 1 119 ? -6.847 -6.507 2.620 1.00 89.75 119 PHE A N 1
ATOM 962 C CA . PHE A 1 119 ? -5.470 -6.464 2.110 1.00 89.75 119 PHE A CA 1
ATOM 963 C C . PHE A 1 119 ? -4.406 -6.723 3.183 1.00 89.75 119 PHE A C 1
ATOM 965 O O . PHE A 1 119 ? -3.214 -6.677 2.898 1.00 89.75 119 PHE A O 1
ATOM 972 N N . TRP A 1 120 ? -4.825 -7.009 4.416 1.00 90.25 120 TRP A N 1
ATOM 973 C CA . TRP A 1 120 ? -3.941 -7.203 5.557 1.00 90.25 120 TRP A CA 1
ATOM 974 C C . TRP A 1 120 ? -3.966 -8.668 6.004 1.00 90.25 120 TRP A C 1
ATOM 976 O O . TRP A 1 120 ? -4.831 -9.058 6.794 1.00 90.25 120 TRP A O 1
ATOM 986 N N . PRO A 1 121 ? -3.014 -9.503 5.548 1.00 81.38 121 PRO A N 1
ATOM 987 C CA . PRO A 1 121 ? -3.003 -10.934 5.866 1.00 81.38 121 PRO A CA 1
ATOM 988 C C . PRO A 1 121 ? -2.877 -11.212 7.374 1.00 81.38 121 PRO A C 1
ATOM 990 O O . PRO A 1 121 ? -3.337 -12.243 7.859 1.00 81.38 121 PRO A O 1
ATOM 993 N N . CYS A 1 122 ? -2.310 -10.273 8.135 1.00 72.56 122 CYS A N 1
ATOM 994 C CA . CYS A 1 122 ? -2.128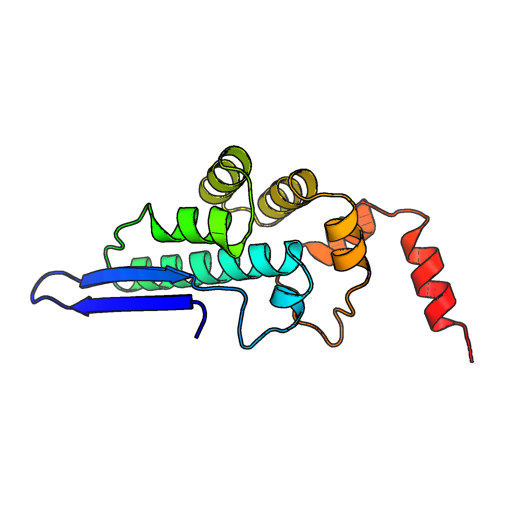 -10.378 9.583 1.00 72.56 122 CYS A CA 1
ATOM 995 C C . CYS A 1 122 ? -3.284 -9.761 10.391 1.00 72.56 122 CYS A C 1
ATOM 997 O O . CYS A 1 122 ? -3.238 -9.776 11.621 1.00 72.56 122 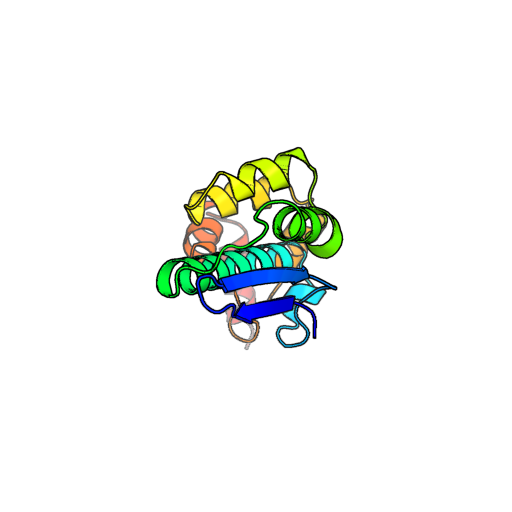CYS A O 1
ATOM 999 N N . PHE A 1 123 ? -4.329 -9.243 9.730 1.00 71.12 123 PHE A N 1
ATOM 1000 C CA . PHE A 1 123 ? -5.398 -8.481 10.383 1.00 71.12 123 PHE A CA 1
ATOM 1001 C C . PHE A 1 123 ? -6.080 -9.269 11.495 1.00 71.12 123 PHE A C 1
ATOM 1003 O O . PHE A 1 123 ? -6.202 -8.767 12.601 1.00 71.12 123 PHE A O 1
ATOM 1010 N N . GLU A 1 124 ? -6.459 -10.527 11.259 1.00 65.75 124 GLU A N 1
ATOM 1011 C CA . GLU A 1 124 ? -7.100 -11.338 12.297 1.00 65.75 124 GLU A CA 1
ATOM 1012 C C . GLU A 1 124 ? -6.196 -11.578 13.508 1.00 65.75 124 GLU A C 1
ATOM 1014 O O . GLU A 1 124 ? -6.666 -11.557 14.644 1.00 65.75 124 GLU A O 1
ATOM 1019 N N . LYS A 1 125 ? -4.901 -11.821 13.280 1.00 60.72 125 LYS A N 1
ATOM 1020 C CA . LYS A 1 125 ? -3.921 -12.073 14.344 1.00 60.72 125 LYS A CA 1
ATOM 1021 C C . LYS A 1 125 ? -3.741 -10.822 15.206 1.00 60.72 125 LYS A C 1
ATOM 1023 O O . LYS A 1 125 ? -3.723 -10.924 16.431 1.00 60.72 125 LYS A O 1
ATOM 1028 N N . VAL A 1 126 ? -3.671 -9.651 14.574 1.00 55.84 126 VAL A N 1
ATOM 1029 C CA . VAL A 1 126 ? -3.440 -8.369 15.252 1.00 55.84 126 VAL A CA 1
ATOM 1030 C C . VAL A 1 126 ? -4.730 -7.781 15.839 1.00 55.84 126 VAL A C 1
ATOM 1032 O O . VAL A 1 126 ? -4.711 -7.244 16.942 1.00 55.84 126 VAL A O 1
ATOM 1035 N N . ALA A 1 127 ? -5.885 -7.959 15.199 1.00 55.59 127 ALA A N 1
ATOM 1036 C CA . ALA A 1 127 ? -7.194 -7.619 15.764 1.00 55.59 127 ALA A CA 1
ATOM 1037 C C . ALA A 1 127 ? -7.496 -8.454 17.021 1.00 55.59 127 ALA A C 1
ATOM 1039 O O . ALA A 1 127 ? -7.962 -7.915 18.025 1.00 55.59 127 ALA A O 1
ATOM 1040 N N . LYS A 1 128 ? -7.149 -9.752 17.012 1.00 49.22 128 LYS A N 1
ATOM 1041 C CA . LYS A 1 128 ? -7.232 -10.628 18.196 1.00 49.22 128 LYS A CA 1
ATOM 1042 C C . LYS A 1 128 ? -6.242 -10.221 19.296 1.00 49.22 128 LYS A C 1
ATOM 1044 O O . LYS A 1 128 ? -6.574 -10.338 20.471 1.00 49.22 128 LYS A O 1
ATOM 1049 N N . ALA A 1 129 ? -5.050 -9.734 18.941 1.00 48.53 129 ALA A N 1
ATOM 1050 C CA . ALA A 1 129 ? -4.029 -9.304 19.902 1.00 48.53 129 ALA A CA 1
ATOM 1051 C C . ALA A 1 129 ? -4.274 -7.894 20.479 1.00 48.53 129 ALA A C 1
ATOM 1053 O O . ALA A 1 129 ? -3.952 -7.647 21.639 1.00 48.53 129 ALA A O 1
ATOM 1054 N N . SER A 1 130 ? -4.866 -6.982 19.700 1.00 45.00 130 SER A N 1
ATOM 1055 C CA . SER A 1 130 ? -5.157 -5.600 20.114 1.00 45.00 130 SER A CA 1
ATOM 1056 C C . SER A 1 130 ? -6.454 -5.462 20.916 1.00 45.00 130 SER A C 1
ATOM 1058 O O . SER A 1 130 ? -6.646 -4.441 21.575 1.00 45.00 130 SER A O 1
ATOM 1060 N N . LYS A 1 131 ? -7.337 -6.476 20.911 1.00 44.59 131 LYS A N 1
ATOM 1061 C CA . LYS A 1 131 ? -8.628 -6.449 21.622 1.00 44.59 131 LYS A CA 1
ATOM 1062 C C . LYS A 1 131 ? -8.915 -7.757 22.369 1.00 44.59 131 LYS A C 1
ATOM 1064 O O . LYS A 1 131 ? -9.770 -8.541 21.960 1.00 44.59 131 LYS A O 1
ATOM 1069 N N . ALA A 1 132 ? -8.252 -7.969 23.505 1.00 44.50 132 ALA A N 1
ATOM 1070 C CA . ALA A 1 132 ? -8.563 -9.115 24.358 1.00 44.50 132 ALA A CA 1
ATOM 1071 C C . ALA A 1 132 ? -9.960 -9.049 25.014 1.00 44.50 132 ALA A C 1
ATOM 1073 O O . ALA A 1 132 ? -10.450 -10.102 25.405 1.00 44.50 132 ALA A O 1
ATOM 1074 N N . GLU A 1 133 ? -10.643 -7.897 25.110 1.00 44.53 133 GLU A N 1
ATOM 1075 C CA . GLU A 1 133 ? -11.951 -7.849 25.808 1.00 44.53 133 GLU A CA 1
ATOM 1076 C C . GLU A 1 133 ? -13.068 -7.069 25.075 1.00 44.53 133 GLU A C 1
ATOM 1078 O O . GLU A 1 133 ? -14.199 -7.555 25.023 1.00 44.53 133 GLU A O 1
ATOM 1083 N N . ASP A 1 134 ? -12.791 -5.949 24.395 1.00 53.34 134 ASP A N 1
ATOM 1084 C CA . ASP A 1 134 ? -13.890 -5.068 23.942 1.00 53.34 134 ASP A CA 1
ATOM 1085 C C . ASP A 1 134 ? -14.483 -5.383 22.549 1.00 53.34 134 ASP A C 1
ATOM 1087 O O . ASP A 1 134 ? -15.688 -5.233 22.353 1.00 53.34 134 ASP A O 1
ATOM 1091 N N . ILE A 1 135 ? -13.703 -5.864 21.566 1.00 51.25 135 ILE A N 1
ATOM 1092 C CA . ILE A 1 135 ? -14.258 -6.192 20.225 1.00 51.25 135 ILE A CA 1
ATOM 1093 C C . ILE A 1 135 ? -14.979 -7.528 20.196 1.00 51.25 135 ILE A C 1
ATOM 1095 O O . ILE A 1 135 ? -16.005 -7.646 19.535 1.00 51.25 135 ILE A O 1
ATOM 1099 N N . LEU A 1 136 ? -14.457 -8.540 20.892 1.00 48.56 136 LEU A N 1
ATOM 1100 C CA . LEU A 1 136 ? -15.088 -9.859 20.915 1.00 48.56 136 LEU A CA 1
ATOM 1101 C C . LEU A 1 136 ? -16.465 -9.810 21.582 1.00 48.56 136 LEU A C 1
ATOM 1103 O O . LEU A 1 136 ? -17.320 -10.625 21.248 1.00 48.56 136 LEU A O 1
ATOM 1107 N N . THR A 1 137 ? -16.678 -8.854 22.487 1.00 50.44 137 THR A N 1
ATOM 1108 C CA . THR A 1 137 ? -17.977 -8.595 23.115 1.00 50.44 137 THR A CA 1
ATOM 1109 C C . THR A 1 137 ? -18.952 -7.994 22.099 1.00 50.44 137 THR A C 1
ATOM 1111 O O . THR A 1 137 ? -20.005 -8.575 21.865 1.00 50.44 137 THR A O 1
ATOM 1114 N N . LEU A 1 138 ? -18.547 -6.948 21.366 1.00 52.28 138 LEU A N 1
ATOM 1115 C CA . LEU A 1 138 ? -19.366 -6.349 20.299 1.00 52.28 138 LEU A CA 1
ATOM 1116 C C . LEU A 1 138 ? -19.686 -7.330 19.153 1.00 52.28 138 LEU A C 1
ATOM 1118 O O . LEU A 1 138 ? -20.795 -7.327 18.627 1.00 52.28 138 LEU A O 1
ATOM 1122 N N . TYR A 1 139 ? -18.742 -8.205 18.792 1.00 46.75 139 TYR A N 1
ATOM 1123 C CA . TYR A 1 139 ? -18.932 -9.202 17.732 1.00 46.75 139 TYR A CA 1
ATOM 1124 C C . TYR A 1 139 ? -19.847 -10.360 18.168 1.00 46.75 139 TYR A C 1
ATOM 1126 O O . TYR A 1 139 ? -20.597 -10.903 17.361 1.00 46.75 139 TYR A O 1
ATOM 1134 N N . LYS A 1 140 ? -19.819 -10.744 19.452 1.00 51.66 140 LYS A N 1
ATOM 1135 C CA . LYS A 1 140 ? -20.729 -11.762 20.005 1.00 51.66 140 LYS A CA 1
ATOM 1136 C C . LYS A 1 140 ? -22.146 -11.235 20.190 1.00 51.66 140 LYS A C 1
ATOM 1138 O O . LYS A 1 140 ? -23.083 -11.995 19.955 1.00 51.66 140 LYS A O 1
ATOM 1143 N N . ASP A 1 141 ? -22.302 -9.969 20.561 1.00 52.09 141 ASP A N 1
ATOM 1144 C CA . ASP A 1 141 ? -23.618 -9.347 20.717 1.00 52.09 141 ASP A CA 1
ATOM 1145 C C . ASP A 1 141 ? -24.333 -9.222 19.359 1.00 52.09 141 ASP A C 1
ATOM 1147 O O . ASP A 1 141 ? -25.508 -9.567 19.257 1.00 52.09 141 ASP A O 1
ATOM 1151 N N . ALA A 1 142 ? -23.606 -8.891 18.284 1.00 48.62 142 ALA A N 1
ATOM 1152 C CA . ALA A 1 142 ? -24.149 -8.856 16.920 1.00 48.62 142 ALA A CA 1
ATOM 1153 C C . ALA A 1 142 ? -24.558 -10.238 16.363 1.00 48.62 142 ALA A C 1
ATOM 1155 O O . ALA A 1 142 ? -25.433 -10.326 15.507 1.00 48.62 142 ALA A O 1
ATOM 1156 N N . LEU A 1 143 ? -23.948 -11.324 16.851 1.00 42.22 143 LEU A N 1
ATOM 1157 C CA . LEU A 1 143 ? -24.260 -12.706 16.452 1.00 42.22 143 LEU A CA 1
ATOM 1158 C C . LEU A 1 143 ? -25.327 -13.377 17.339 1.00 42.22 143 LEU A C 1
ATOM 1160 O O . LEU A 1 143 ? -25.677 -14.533 17.099 1.00 42.22 143 LEU A O 1
ATOM 1164 N N . SER A 1 144 ? -25.812 -12.685 18.377 1.00 43.38 144 SER A N 1
ATOM 1165 C CA . SER A 1 144 ? -26.751 -13.228 19.371 1.00 43.38 144 SER A CA 1
ATOM 1166 C C . SER A 1 144 ? -28.145 -12.594 19.327 1.00 43.38 144 SER A C 1
ATOM 1168 O O . SER A 1 144 ? -29.010 -13.004 20.105 1.00 43.38 144 SER A O 1
ATOM 1170 N N . GLU A 1 145 ? -28.394 -11.626 18.442 1.00 40.09 145 GLU A N 1
ATOM 1171 C CA . GLU A 1 145 ? -29.747 -11.114 18.214 1.00 40.09 145 GLU A CA 1
ATOM 1172 C C . GLU A 1 145 ? -30.504 -12.034 17.228 1.00 40.09 145 GLU A C 1
ATOM 1174 O O . GLU A 1 145 ? -29.997 -12.297 16.135 1.00 40.09 145 GLU A O 1
ATOM 1179 N N . PRO A 1 146 ? -31.666 -12.596 17.623 1.00 48.16 146 PRO A N 1
ATOM 1180 C CA . PRO A 1 146 ? -32.457 -13.518 16.802 1.00 48.16 146 PRO A CA 1
ATOM 1181 C C . PRO A 1 146 ? -33.196 -12.855 15.633 1.00 48.16 146 PRO A C 1
ATOM 1183 O O . PRO A 1 146 ? -33.586 -11.670 15.752 1.00 48.16 146 PRO A O 1
#

Sequence (146 aa):
MTYWLMVDYGEFDAQGIGKFTGPSAMHYSTELSQFQCIGWILECLDKTNGFCIRFDIRVDEKDYEREGLLTVGRLSEAAASALLETYDWEERFEIVWTAIDAEQKDIALGLNYEEEQNFWPCFEKVAKASKAEDILTLYKDALSEP